Protein AF-A0A6V7J982-F1 (afdb_monomer_lite)

Structure (mmCIF, N/CA/C/O backbone):
data_AF-A0A6V7J982-F1
#
_entry.id   AF-A0A6V7J982-F1
#
loop_
_atom_site.group_PDB
_atom_site.id
_atom_site.type_symbol
_atom_site.label_atom_id
_atom_site.label_alt_id
_atom_site.label_comp_id
_atom_site.label_asym_id
_atom_site.label_entity_id
_atom_site.label_seq_id
_atom_site.pdbx_PDB_ins_code
_atom_site.Cartn_x
_atom_site.Cartn_y
_atom_site.Cartn_z
_atom_site.occupancy
_atom_site.B_iso_or_equiv
_atom_site.auth_seq_id
_atom_site.auth_comp_id
_atom_site.auth_asym_id
_atom_site.auth_atom_id
_atom_site.pdbx_PDB_model_num
ATOM 1 N N . THR A 1 1 ? 2.298 -12.647 7.679 1.00 50.31 1 THR A N 1
ATOM 2 C CA . THR A 1 1 ? 2.505 -11.189 7.639 1.00 50.31 1 THR A CA 1
ATOM 3 C C . THR A 1 1 ? 3.366 -10.910 6.435 1.00 50.31 1 THR A C 1
ATOM 5 O O . THR A 1 1 ? 4.428 -11.508 6.335 1.00 50.31 1 THR A O 1
ATOM 8 N N . SER A 1 2 ? 2.855 -10.167 5.456 1.00 58.09 2 SER A N 1
ATOM 9 C CA . SER A 1 2 ? 3.632 -9.819 4.268 1.00 58.09 2 SER A CA 1
ATOM 10 C C . SER A 1 2 ? 4.154 -8.399 4.435 1.00 58.09 2 SER A C 1
ATOM 12 O O . SER A 1 2 ? 3.464 -7.419 4.159 1.00 58.09 2 SER A O 1
ATOM 14 N N . ASP A 1 3 ? 5.372 -8.302 4.956 1.00 66.44 3 ASP A N 1
ATOM 15 C CA . ASP A 1 3 ? 6.064 -7.040 5.241 1.00 66.44 3 ASP A CA 1
ATOM 16 C C . ASP A 1 3 ? 6.946 -6.576 4.069 1.00 66.44 3 ASP A C 1
ATOM 18 O O . ASP A 1 3 ? 7.655 -5.577 4.176 1.00 66.44 3 ASP A O 1
ATOM 22 N N . VAL A 1 4 ? 6.890 -7.289 2.938 1.00 72.19 4 VAL A N 1
ATOM 23 C CA . VAL A 1 4 ? 7.746 -7.070 1.765 1.00 72.19 4 VAL A CA 1
ATOM 24 C C . VAL A 1 4 ? 7.509 -5.708 1.110 1.00 72.19 4 VAL A C 1
ATOM 26 O O . VAL A 1 4 ? 8.470 -5.000 0.831 1.00 72.19 4 VAL A O 1
ATOM 29 N N . LEU A 1 5 ? 6.248 -5.292 0.944 1.00 73.06 5 LEU A N 1
ATOM 30 C CA . LEU A 1 5 ? 5.914 -3.984 0.357 1.00 73.06 5 LEU A CA 1
ATOM 31 C C . LEU A 1 5 ? 6.046 -2.82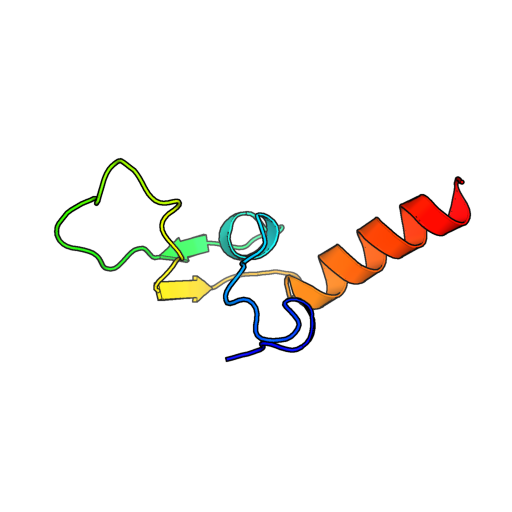7 1.347 1.00 73.06 5 LEU A C 1
ATOM 33 O O . LEU A 1 5 ? 6.183 -1.681 0.939 1.00 73.06 5 LEU A O 1
ATOM 37 N N . ASN A 1 6 ? 6.040 -3.122 2.648 1.00 72.56 6 ASN A N 1
ATOM 38 C CA . ASN A 1 6 ? 6.160 -2.109 3.693 1.00 72.56 6 ASN A CA 1
ATOM 39 C C . ASN A 1 6 ? 7.592 -1.978 4.225 1.00 72.56 6 ASN A C 1
ATOM 41 O O . ASN A 1 6 ? 7.817 -1.166 5.120 1.00 72.56 6 ASN A O 1
ATOM 45 N N . LEU A 1 7 ? 8.551 -2.766 3.717 1.00 80.50 7 LEU A N 1
ATOM 46 C CA . LEU A 1 7 ? 9.968 -2.755 4.111 1.00 80.50 7 LEU A CA 1
ATOM 47 C C . LEU A 1 7 ? 10.180 -2.788 5.640 1.00 80.50 7 LEU A C 1
ATOM 49 O O . LEU A 1 7 ? 11.087 -2.151 6.169 1.00 80.50 7 LEU A O 1
ATOM 53 N N . GLY A 1 8 ? 9.308 -3.494 6.369 1.00 73.31 8 GLY A N 1
ATOM 54 C CA . GLY A 1 8 ? 9.368 -3.589 7.834 1.00 73.31 8 GLY A CA 1
ATOM 55 C C . GLY A 1 8 ? 8.971 -2.318 8.602 1.00 73.31 8 GLY A C 1
ATOM 56 O O . GLY A 1 8 ? 9.135 -2.272 9.817 1.00 73.31 8 GLY A O 1
ATOM 57 N N . THR A 1 9 ? 8.415 -1.301 7.938 1.00 78.94 9 THR A N 1
ATOM 58 C CA . THR A 1 9 ? 7.957 -0.050 8.583 1.00 78.94 9 THR A CA 1
ATOM 59 C C . THR A 1 9 ? 6.667 -0.215 9.389 1.00 78.94 9 THR A C 1
ATOM 61 O O . THR A 1 9 ? 6.261 0.699 10.103 1.00 78.94 9 THR A O 1
ATOM 64 N N . GLY A 1 10 ? 5.984 -1.355 9.249 1.00 74.12 10 GLY A N 1
ATOM 65 C CA . GLY A 1 10 ? 4.661 -1.573 9.832 1.00 74.12 10 GLY A CA 1
ATOM 66 C C . GLY A 1 10 ? 3.552 -0.732 9.190 1.00 74.12 10 GLY A C 1
ATOM 67 O O . GLY A 1 10 ? 2.424 -0.757 9.683 1.00 74.12 10 GLY A O 1
ATOM 68 N N . SER A 1 11 ? 3.845 -0.014 8.097 1.00 75.06 11 SER A N 1
ATOM 69 C CA . SER A 1 11 ? 2.826 0.622 7.262 1.00 75.06 11 SER A CA 1
ATOM 70 C C . SER A 1 11 ? 1.885 -0.433 6.673 1.00 75.06 11 SER A C 1
ATOM 72 O O . SER A 1 11 ? 2.223 -1.615 6.584 1.00 75.06 11 SER A O 1
ATOM 74 N N . PHE A 1 12 ? 0.681 -0.020 6.297 1.00 79.69 12 PHE A N 1
ATOM 75 C CA . PHE A 1 12 ? -0.229 -0.859 5.534 1.00 79.69 12 PHE A CA 1
ATOM 76 C C . PHE A 1 12 ? -0.951 -0.022 4.489 1.00 79.69 12 PHE A C 1
ATOM 78 O O . PHE A 1 12 ? -1.223 1.162 4.679 1.00 79.69 12 PHE A O 1
ATOM 85 N N . THR A 1 13 ? -1.264 -0.660 3.370 1.00 79.88 13 THR A N 1
ATOM 86 C CA . THR A 1 13 ? -1.889 0.007 2.237 1.00 79.88 13 THR A CA 1
ATOM 87 C C . THR A 1 13 ? -3.398 0.103 2.368 1.00 79.88 13 THR A C 1
ATOM 89 O O . THR A 1 13 ? -4.049 -0.757 2.964 1.00 79.88 13 THR A O 1
ATOM 92 N N . TRP A 1 14 ? -3.979 1.126 1.745 1.00 83.56 14 TRP A N 1
ATOM 93 C CA . TRP A 1 14 ? -5.429 1.281 1.646 1.00 83.56 14 TRP A CA 1
ATOM 94 C C . TRP A 1 14 ? -6.091 0.108 0.901 1.00 83.56 14 TRP A C 1
ATOM 96 O O . TRP A 1 14 ? -7.186 -0.331 1.275 1.00 83.56 14 TRP A O 1
ATOM 106 N N . TRP A 1 15 ? -5.398 -0.453 -0.098 1.00 85.75 15 TRP A N 1
ATOM 107 C CA . TRP A 1 15 ? -5.872 -1.590 -0.897 1.00 85.75 15 TRP A CA 1
ATOM 108 C C . TRP A 1 15 ? -6.018 -2.881 -0.090 1.00 85.75 15 TRP A C 1
ATOM 110 O O . TRP A 1 15 ? -6.741 -3.778 -0.512 1.00 85.75 15 TRP A O 1
ATOM 120 N N . LEU A 1 16 ? -5.381 -2.965 1.083 1.00 82.69 16 LEU A N 1
ATOM 121 C CA . LEU A 1 16 ? -5.506 -4.106 1.985 1.00 82.69 16 LEU A CA 1
ATOM 122 C C . LEU A 1 16 ? -6.961 -4.298 2.418 1.00 82.69 16 LEU A C 1
ATOM 124 O O . LEU A 1 16 ? -7.445 -5.420 2.426 1.00 82.69 16 LEU A O 1
ATOM 128 N N . ALA A 1 17 ? -7.657 -3.213 2.764 1.00 83.88 17 ALA A N 1
ATOM 129 C CA . ALA A 1 17 ? -9.039 -3.268 3.240 1.00 83.88 17 ALA A CA 1
ATOM 130 C C . ALA A 1 17 ? -10.071 -3.029 2.128 1.00 83.88 17 ALA A C 1
ATOM 132 O O . ALA A 1 17 ? -11.184 -3.541 2.206 1.00 83.88 17 ALA A O 1
ATOM 133 N N . ASN A 1 18 ? -9.702 -2.255 1.104 1.00 85.00 18 ASN A N 1
ATOM 134 C CA . ASN A 1 18 ? -10.628 -1.751 0.085 1.00 85.00 18 ASN A CA 1
ATOM 135 C C . ASN A 1 18 ? -10.325 -2.276 -1.326 1.00 85.00 18 ASN A C 1
ATOM 137 O O . ASN A 1 18 ? -10.731 -1.678 -2.322 1.00 85.00 18 ASN A O 1
ATOM 141 N N . GLY A 1 19 ? -9.579 -3.374 -1.434 1.00 86.12 19 GLY A N 1
ATOM 142 C CA . GLY A 1 19 ? -9.342 -4.023 -2.716 1.00 86.12 19 GLY A CA 1
ATOM 143 C C . GLY A 1 19 ? -10.647 -4.480 -3.397 1.00 86.12 19 GLY A C 1
ATOM 144 O O . GLY A 1 19 ? -11.669 -4.693 -2.741 1.00 86.12 19 GLY A O 1
ATOM 145 N N . PRO A 1 20 ? -10.638 -4.668 -4.724 1.00 86.38 20 PRO A N 1
ATOM 146 C CA . PRO A 1 20 ? -11.791 -5.134 -5.481 1.00 86.38 20 PRO A CA 1
ATOM 147 C C . PRO A 1 20 ? -12.255 -6.512 -4.988 1.00 86.38 20 PRO A C 1
ATOM 149 O O . PRO A 1 20 ? -11.505 -7.491 -4.991 1.00 86.38 20 PRO A O 1
ATOM 152 N N . GLY A 1 21 ? -13.512 -6.571 -4.544 1.00 85.62 21 GLY A N 1
ATOM 153 C CA . GLY A 1 21 ? -14.138 -7.759 -3.952 1.00 85.62 21 GLY A CA 1
ATOM 154 C C . GLY A 1 21 ? -13.753 -8.035 -2.495 1.00 85.62 21 GLY A C 1
ATOM 155 O O . GLY A 1 21 ? -14.405 -8.850 -1.848 1.00 85.62 21 GLY A O 1
ATOM 156 N N . CYS A 1 22 ? -12.757 -7.336 -1.948 1.00 86.19 22 CYS A N 1
ATOM 157 C CA . CYS A 1 22 ? -12.317 -7.532 -0.574 1.00 86.19 22 CYS A CA 1
ATOM 158 C C . CYS A 1 22 ? -13.381 -7.081 0.433 1.00 86.19 22 CYS A C 1
ATOM 160 O O . CYS A 1 22 ? -13.991 -6.019 0.295 1.00 86.19 22 CYS A O 1
ATOM 162 N N . LYS A 1 23 ? -13.555 -7.874 1.489 1.00 86.31 23 LYS A N 1
ATOM 163 C CA . LYS A 1 23 ? -14.327 -7.535 2.684 1.00 86.31 23 LYS A CA 1
ATOM 164 C C . LYS A 1 23 ? -13.399 -7.556 3.887 1.00 86.31 23 LYS A C 1
ATOM 166 O O . LYS A 1 23 ? -12.891 -8.610 4.263 1.00 86.31 23 LYS A O 1
ATOM 171 N N . ALA A 1 24 ? -13.173 -6.382 4.461 1.00 83.31 24 ALA A N 1
ATOM 172 C CA . ALA A 1 24 ? -12.378 -6.216 5.664 1.00 83.31 24 ALA A CA 1
ATOM 173 C C . ALA A 1 24 ? -13.210 -6.520 6.917 1.00 83.31 24 ALA A C 1
ATOM 175 O O . ALA A 1 24 ? -14.293 -5.969 7.108 1.00 83.31 24 ALA A O 1
ATOM 176 N N . GLU A 1 25 ? -12.674 -7.373 7.783 1.00 81.81 25 GLU A N 1
ATOM 177 C CA . GLU A 1 25 ? -13.224 -7.689 9.094 1.00 81.81 25 GLU A CA 1
ATOM 178 C C . GLU A 1 25 ? -12.363 -7.043 10.183 1.00 81.81 25 GLU A C 1
ATOM 180 O O . GLU A 1 25 ? -11.151 -7.273 10.290 1.00 81.81 25 GLU A O 1
ATOM 185 N N . TYR A 1 26 ? -13.012 -6.231 11.014 1.00 77.62 26 TYR A N 1
ATOM 186 C CA . TYR A 1 26 ? -12.401 -5.507 12.122 1.00 77.62 26 TYR A CA 1
ATOM 187 C C . TYR A 1 26 ? -12.863 -6.147 13.433 1.00 77.62 26 TYR A C 1
ATOM 189 O O . TYR A 1 26 ? -13.964 -5.872 13.903 1.00 77.62 26 TYR A O 1
ATOM 197 N N . ASN A 1 27 ? -12.047 -7.024 14.020 1.00 66.06 27 ASN A N 1
ATOM 198 C CA . ASN A 1 27 ? -12.338 -7.628 15.324 1.00 66.06 27 ASN A CA 1
ATOM 199 C C . ASN A 1 27 ? -11.696 -6.785 16.437 1.00 66.06 27 ASN A C 1
ATOM 201 O O . ASN A 1 27 ? -10.689 -7.184 17.020 1.00 66.06 27 ASN A O 1
ATOM 205 N N . TYR A 1 28 ? -12.252 -5.600 16.712 1.00 68.75 28 TYR A N 1
ATOM 206 C CA . TYR A 1 28 ? -11.772 -4.721 17.787 1.00 68.75 28 TYR A CA 1
ATOM 207 C C . TYR A 1 28 ? -12.939 -4.196 18.628 1.00 68.75 28 TYR A C 1
ATOM 209 O O . TYR A 1 28 ? -13.935 -3.727 18.082 1.00 68.75 28 TYR A O 1
ATOM 217 N N . THR A 1 29 ? -12.804 -4.271 19.955 1.00 62.00 29 THR A N 1
ATOM 218 C CA . THR A 1 29 ? -13.841 -3.867 20.923 1.00 62.00 29 THR A CA 1
ATOM 219 C C . THR A 1 29 ? -13.820 -2.368 21.255 1.00 62.00 29 THR A C 1
ATOM 221 O O . THR A 1 29 ? -14.756 -1.883 21.872 1.00 62.00 29 THR A O 1
ATOM 224 N N . GLU A 1 30 ? -12.819 -1.603 20.808 1.00 58.62 30 GLU A N 1
ATOM 225 C CA . GLU A 1 30 ? -12.762 -0.147 21.002 1.00 58.62 30 GLU A CA 1
ATOM 226 C C . GLU A 1 30 ? -11.952 0.518 19.872 1.00 58.62 30 GLU A C 1
ATOM 228 O O . GLU A 1 30 ? -10.83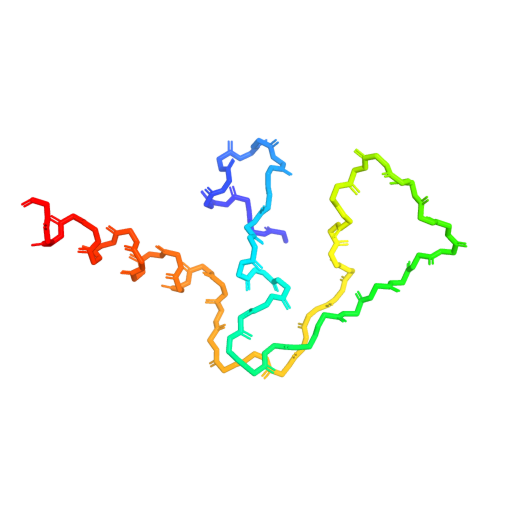5 0.078 19.582 1.00 58.62 30 GLU A O 1
ATOM 233 N N . PRO A 1 31 ? -12.483 1.554 19.193 1.00 58.50 31 PRO A N 1
ATOM 234 C CA . PRO A 1 31 ? -11.733 2.283 18.183 1.00 58.50 31 PRO A CA 1
ATOM 235 C C . PRO A 1 31 ? -10.782 3.274 18.865 1.00 58.50 31 PRO A C 1
ATOM 237 O O . PRO A 1 31 ? -11.208 4.310 19.372 1.00 58.50 31 PRO A O 1
ATOM 240 N N . GLU A 1 32 ? -9.477 2.997 18.836 1.00 58.78 32 GLU A N 1
ATOM 241 C CA . GLU A 1 32 ? -8.454 4.023 19.069 1.00 58.78 32 GLU A CA 1
ATOM 242 C C . GLU A 1 32 ? -8.557 5.067 17.943 1.00 58.78 32 GLU A C 1
ATOM 244 O O . GLU A 1 32 ? -7.952 4.932 16.879 1.00 58.78 32 GLU A O 1
ATOM 249 N N . LEU A 1 33 ? -9.373 6.099 18.177 1.00 59.44 33 LEU A N 1
ATOM 250 C CA . LEU A 1 33 ? -9.873 7.098 17.218 1.00 59.44 33 LEU A CA 1
ATOM 251 C C . LEU A 1 33 ? -8.784 7.892 16.456 1.00 59.44 33 LEU A C 1
ATOM 253 O O . LEU A 1 33 ? -9.103 8.728 15.616 1.00 59.44 33 LEU A O 1
ATOM 257 N N . LEU A 1 34 ? -7.503 7.663 16.759 1.00 59.06 34 LEU A N 1
ATOM 258 C CA . LEU A 1 34 ? -6.361 8.403 16.221 1.00 59.06 34 LEU A CA 1
ATOM 259 C C . LEU A 1 34 ? -5.426 7.567 15.338 1.00 59.06 34 LEU A C 1
ATOM 261 O O . LEU A 1 34 ? -4.459 8.116 14.806 1.00 59.06 34 LEU A O 1
ATOM 265 N N . ARG A 1 35 ? -5.675 6.263 15.157 1.00 62.66 35 ARG A N 1
ATOM 266 C CA . ARG A 1 35 ? -4.848 5.418 14.284 1.00 62.66 35 ARG A CA 1
ATOM 267 C C . ARG A 1 35 ? -5.694 4.734 13.216 1.00 62.66 35 ARG A C 1
ATOM 269 O O . ARG A 1 35 ? -6.755 4.203 13.538 1.00 62.66 35 ARG A O 1
ATOM 276 N N . PRO A 1 36 ? -5.242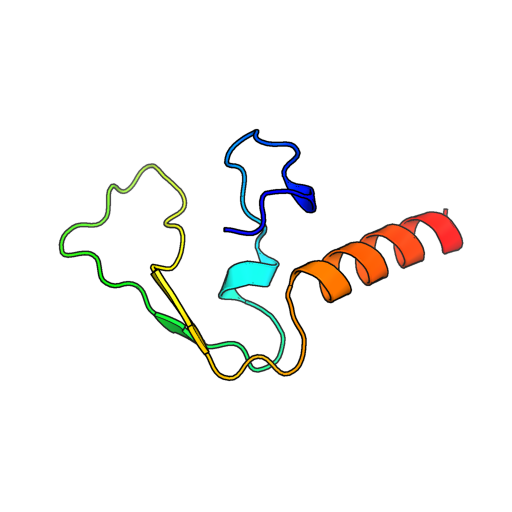 4.719 11.948 1.00 63.84 36 PRO A N 1
ATOM 277 C CA . PRO A 1 36 ? -5.927 3.957 10.920 1.00 63.84 36 PRO A CA 1
ATOM 278 C C . PRO A 1 36 ? -5.910 2.484 11.341 1.00 63.84 36 PRO A C 1
ATOM 280 O O . PRO A 1 36 ? -4.855 1.895 11.585 1.00 63.84 36 PRO A O 1
ATOM 283 N N . LEU A 1 37 ? -7.103 1.916 11.502 1.00 69.44 37 LEU A N 1
ATOM 284 C CA . LEU A 1 37 ? -7.273 0.580 12.051 1.00 69.44 37 LEU A CA 1
ATOM 285 C C . LEU A 1 37 ? -6.905 -0.443 10.975 1.00 69.44 37 LEU A C 1
ATOM 287 O O . LEU A 1 37 ? -7.522 -0.492 9.909 1.00 69.44 37 LEU A O 1
ATOM 291 N N . ARG A 1 38 ? -5.878 -1.253 11.238 1.00 74.56 38 ARG A N 1
ATOM 292 C CA . ARG A 1 38 ? -5.521 -2.370 10.361 1.00 74.56 38 ARG A CA 1
ATOM 293 C C . ARG A 1 38 ? -6.603 -3.448 10.495 1.00 74.56 38 ARG A C 1
ATOM 295 O O . ARG A 1 38 ? -6.907 -3.822 11.624 1.00 74.56 38 ARG A O 1
ATOM 302 N N . PRO A 1 39 ? -7.187 -3.960 9.399 1.00 75.31 39 PRO A N 1
ATOM 303 C CA . PRO A 1 39 ? -8.160 -5.044 9.490 1.00 75.31 39 PRO A CA 1
ATOM 304 C C . PRO A 1 39 ? -7.507 -6.317 10.038 1.00 75.31 39 PRO A C 1
ATOM 306 O O . PRO A 1 39 ? -6.346 -6.614 9.738 1.00 75.31 39 PRO A O 1
ATOM 309 N N . THR A 1 40 ? -8.260 -7.073 10.837 1.00 75.94 40 THR A N 1
ATOM 310 C CA . THR A 1 40 ? -7.789 -8.329 11.438 1.00 75.94 40 THR A CA 1
ATOM 311 C C . THR A 1 40 ? -7.799 -9.455 10.412 1.00 75.94 40 THR A C 1
ATOM 313 O O . THR A 1 40 ? -6.895 -10.289 10.389 1.00 75.94 40 THR A O 1
ATOM 316 N N . ASN A 1 41 ? -8.817 -9.466 9.551 1.00 75.75 41 ASN A N 1
ATOM 317 C CA . ASN A 1 41 ? -8.941 -10.407 8.450 1.00 75.75 41 ASN A CA 1
ATOM 318 C C . ASN A 1 41 ? -9.521 -9.700 7.223 1.00 75.75 41 ASN A C 1
ATOM 320 O O . ASN A 1 41 ? -10.278 -8.739 7.354 1.00 75.75 41 ASN A O 1
ATOM 324 N N . VAL A 1 42 ? -9.143 -10.149 6.031 1.00 83.12 42 VAL A N 1
ATOM 325 C CA . VAL A 1 42 ? -9.718 -9.666 4.777 1.00 83.12 42 VAL A CA 1
ATOM 326 C C . VAL A 1 42 ? -10.022 -10.881 3.918 1.00 83.12 42 VAL A C 1
ATOM 328 O O . VAL A 1 42 ? -9.129 -11.675 3.617 1.00 83.12 42 VAL A O 1
ATOM 331 N N . THR A 1 43 ? -11.283 -11.026 3.522 1.00 84.31 43 THR A N 1
ATOM 332 C CA . THR A 1 43 ? -11.765 -12.171 2.741 1.00 84.31 43 THR A CA 1
ATOM 333 C C . THR A 1 43 ? -12.442 -11.718 1.452 1.00 84.31 43 THR A C 1
ATOM 335 O O . THR A 1 43 ? -12.777 -10.548 1.282 1.00 84.31 43 THR A O 1
ATOM 338 N N . GLY A 1 44 ? -12.622 -12.637 0.500 1.00 82.75 44 GLY A N 1
ATOM 339 C CA . GLY A 1 44 ? -13.367 -12.369 -0.737 1.00 82.75 44 GLY A CA 1
ATOM 340 C C . GLY A 1 44 ? -12.644 -11.508 -1.780 1.00 82.75 44 GLY A C 1
ATOM 341 O O . GLY A 1 44 ? -13.229 -11.208 -2.816 1.00 82.75 44 GLY A O 1
ATOM 342 N N . CYS A 1 45 ? -11.383 -11.139 -1.550 1.00 85.75 45 CYS A N 1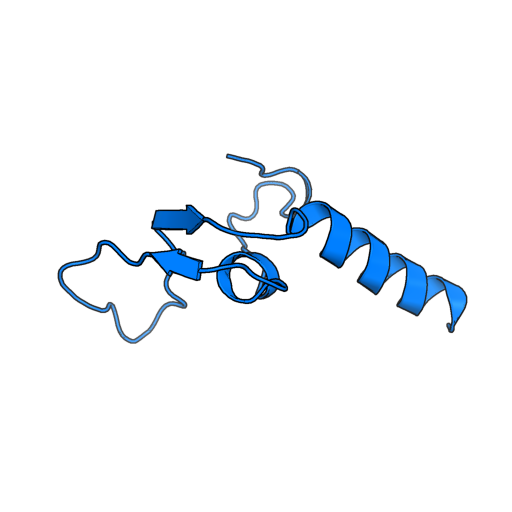
ATOM 343 C CA . CYS A 1 45 ? -10.586 -10.390 -2.517 1.00 85.75 45 CYS A CA 1
ATOM 344 C C . CYS A 1 45 ? -10.473 -11.123 -3.859 1.00 85.75 45 CYS A C 1
ATOM 346 O O . CYS A 1 45 ? -10.105 -12.297 -3.897 1.00 85.75 45 CYS A O 1
ATOM 348 N N . VAL A 1 46 ? -10.715 -10.407 -4.961 1.00 87.38 46 VAL A N 1
ATOM 349 C CA . VAL A 1 46 ? -10.451 -10.924 -6.317 1.00 87.38 46 VAL A CA 1
ATOM 350 C C . VAL A 1 46 ? -8.946 -11.048 -6.555 1.00 87.38 46 VAL A C 1
ATOM 352 O O . VAL A 1 46 ? -8.488 -11.977 -7.214 1.00 87.38 46 VAL A O 1
ATOM 355 N N . LEU A 1 47 ? -8.174 -10.111 -6.004 1.00 86.31 47 LEU A N 1
ATOM 356 C CA . LEU A 1 47 ? -6.728 -10.045 -6.152 1.00 86.31 47 LEU A CA 1
ATOM 357 C C . LEU A 1 47 ? -6.081 -9.611 -4.834 1.00 86.31 47 LEU A C 1
ATOM 359 O O . LEU A 1 47 ? -6.642 -8.794 -4.104 1.00 86.31 47 LEU A O 1
ATOM 363 N N . ASN A 1 48 ? -4.889 -10.137 -4.546 1.00 86.44 48 ASN A N 1
ATOM 364 C CA . ASN A 1 48 ? -4.108 -9.712 -3.386 1.00 86.44 48 ASN A CA 1
ATOM 365 C C . ASN A 1 48 ? -3.699 -8.241 -3.522 1.00 86.44 48 ASN A C 1
ATOM 367 O O . ASN A 1 48 ? -3.302 -7.800 -4.603 1.00 86.44 48 ASN A O 1
ATOM 371 N N . TYR A 1 49 ? -3.734 -7.507 -2.406 1.00 85.62 49 TYR A N 1
ATOM 372 C CA . TYR A 1 49 ? -3.369 -6.088 -2.366 1.00 85.62 49 TYR A CA 1
ATOM 373 C C . TYR A 1 49 ? -1.964 -5.829 -2.926 1.00 85.62 49 TYR A C 1
ATOM 375 O O . TYR A 1 49 ? -1.766 -4.858 -3.644 1.00 85.62 49 TYR A O 1
ATOM 383 N N . GLU A 1 50 ? -1.023 -6.746 -2.685 1.00 86.88 50 GLU A N 1
ATOM 384 C CA . GLU A 1 50 ? 0.358 -6.688 -3.174 1.00 86.88 50 GLU A CA 1
ATOM 385 C C . GLU A 1 50 ? 0.429 -6.510 -4.696 1.00 86.88 50 GLU A C 1
ATOM 387 O O . GLU A 1 50 ? 1.199 -5.702 -5.209 1.00 86.88 50 GLU A O 1
ATOM 392 N N . VAL A 1 51 ? -0.422 -7.231 -5.430 1.00 89.00 51 VAL A N 1
ATOM 393 C CA . VAL A 1 51 ? -0.455 -7.169 -6.894 1.00 89.00 51 VAL A CA 1
ATOM 394 C C . VAL A 1 51 ? -1.062 -5.849 -7.359 1.00 89.00 51 VAL A C 1
ATOM 396 O O . VAL A 1 51 ? -0.573 -5.252 -8.313 1.00 89.00 51 VAL A O 1
ATOM 399 N N . ILE A 1 52 ? -2.100 -5.364 -6.674 1.00 89.19 52 ILE A N 1
ATOM 400 C CA . ILE A 1 52 ? -2.746 -4.083 -6.994 1.00 89.19 52 ILE A CA 1
ATOM 401 C C . ILE A 1 52 ? -1.751 -2.935 -6.837 1.00 89.19 52 ILE A C 1
ATOM 403 O O . ILE A 1 52 ? -1.686 -2.059 -7.696 1.00 89.19 52 ILE A O 1
ATOM 407 N N . GLU A 1 53 ? -0.948 -2.955 -5.777 1.00 88.81 53 GLU A N 1
ATOM 408 C CA . GLU A 1 53 ? 0.070 -1.933 -5.546 1.00 88.81 53 GLU A CA 1
ATOM 409 C C . GLU A 1 53 ? 1.160 -1.948 -6.609 1.00 88.81 53 GLU A C 1
ATOM 411 O O . GLU A 1 53 ? 1.506 -0.893 -7.139 1.00 88.81 53 GLU A O 1
ATOM 416 N N . VAL A 1 54 ? 1.652 -3.132 -6.982 1.00 90.75 54 VAL A N 1
ATOM 417 C CA . VAL A 1 54 ?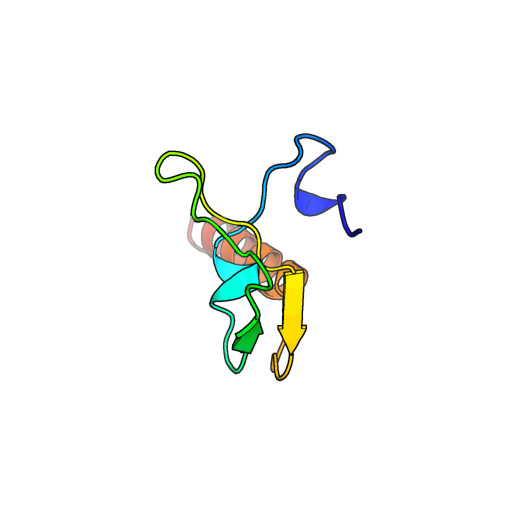 2.636 -3.269 -8.063 1.00 90.75 54 VAL A CA 1
ATOM 418 C C . VAL A 1 54 ? 2.056 -2.785 -9.395 1.00 90.75 54 VAL A C 1
ATOM 420 O O . VAL A 1 54 ? 2.736 -2.081 -10.142 1.00 90.75 54 VAL A O 1
ATOM 423 N N . LEU A 1 55 ? 0.795 -3.100 -9.698 1.00 91.56 55 LEU A N 1
ATOM 424 C CA . LEU A 1 55 ? 0.122 -2.618 -10.908 1.00 91.56 55 LEU A CA 1
ATOM 425 C C . LEU A 1 55 ? -0.071 -1.100 -10.894 1.00 91.56 55 LEU A C 1
ATOM 427 O O . LEU A 1 55 ? 0.177 -0.440 -11.901 1.00 91.56 55 LEU A O 1
ATOM 431 N N . HIS A 1 56 ? -0.468 -0.527 -9.761 1.00 89.81 56 HIS A N 1
ATOM 432 C CA . HIS A 1 56 ? -0.624 0.917 -9.631 1.00 89.81 56 HIS A CA 1
ATOM 433 C C . HIS A 1 56 ? 0.724 1.637 -9.781 1.00 89.81 56 HIS A C 1
ATOM 435 O O . HIS A 1 56 ? 0.828 2.571 -10.574 1.00 89.81 56 HIS A O 1
ATOM 441 N N . ALA A 1 57 ? 1.769 1.170 -9.092 1.00 90.62 57 ALA A N 1
ATOM 442 C CA . ALA A 1 57 ? 3.111 1.737 -9.193 1.00 90.62 57 ALA A CA 1
ATOM 443 C C . ALA A 1 57 ? 3.687 1.598 -10.612 1.00 90.62 57 ALA A C 1
ATOM 445 O O . ALA A 1 57 ? 4.190 2.568 -11.169 1.00 90.62 57 ALA A O 1
ATOM 446 N N . SER A 1 58 ? 3.555 0.425 -11.238 1.00 94.56 58 SER A N 1
ATOM 447 C CA . SER A 1 58 ? 4.010 0.218 -12.620 1.00 94.56 58 SER A CA 1
ATOM 448 C C . SER A 1 58 ? 3.249 1.087 -13.617 1.00 94.56 58 SER A C 1
ATOM 450 O O . SER A 1 58 ? 3.872 1.657 -14.505 1.00 94.56 58 SER A O 1
ATOM 452 N N . THR A 1 59 ? 1.938 1.266 -13.441 1.00 95.25 59 THR A N 1
ATOM 453 C CA . THR A 1 59 ? 1.134 2.191 -14.254 1.00 95.25 59 THR A CA 1
ATOM 454 C C . THR A 1 59 ? 1.670 3.616 -14.134 1.00 95.25 59 THR A C 1
ATOM 456 O O . THR A 1 59 ? 1.899 4.261 -15.150 1.00 95.25 59 THR A O 1
ATOM 459 N N . GLN A 1 60 ? 1.958 4.092 -12.918 1.00 93.69 60 GLN A N 1
ATOM 460 C CA . GLN A 1 60 ? 2.571 5.411 -12.728 1.00 93.69 60 GLN A CA 1
ATOM 461 C C . GLN A 1 60 ? 3.940 5.519 -13.407 1.00 93.69 60 GLN A C 1
ATOM 463 O O . GLN A 1 60 ? 4.206 6.531 -14.037 1.00 93.69 60 GLN A O 1
ATOM 468 N N . CYS A 1 61 ? 4.783 4.486 -13.339 1.00 94.69 61 CYS A N 1
ATOM 469 C CA . CYS A 1 61 ? 6.073 4.482 -14.036 1.00 94.69 61 CYS A CA 1
ATOM 470 C C . CYS A 1 61 ? 5.935 4.465 -15.565 1.00 94.69 61 CYS A C 1
ATOM 472 O O . CYS A 1 61 ? 6.769 5.041 -16.254 1.00 94.69 61 CYS A O 1
ATOM 474 N N . LEU A 1 62 ? 4.922 3.780 -16.099 1.00 94.88 62 LEU A N 1
ATOM 475 C CA . LEU A 1 62 ? 4.683 3.679 -17.541 1.00 94.88 62 LEU A CA 1
ATOM 476 C C . LEU A 1 62 ? 4.093 4.965 -18.129 1.00 94.88 62 LEU A C 1
ATOM 478 O O . LEU A 1 62 ? 4.354 5.270 -19.289 1.00 94.88 62 LEU A O 1
ATOM 482 N N . LEU A 1 63 ? 3.283 5.685 -17.349 1.00 92.50 63 LEU A N 1
ATOM 483 C CA . LEU A 1 63 ? 2.679 6.963 -17.736 1.00 92.50 63 LEU A CA 1
ATOM 484 C C 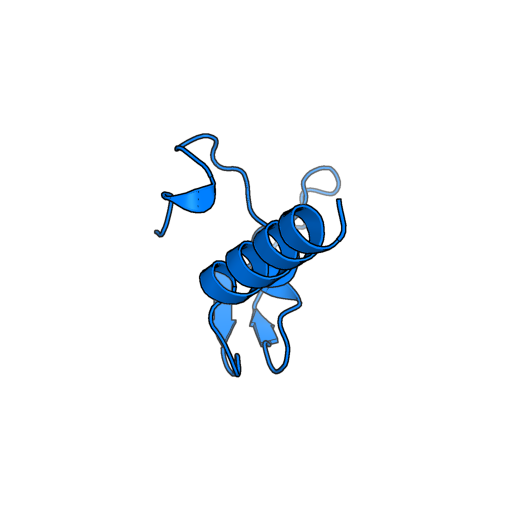. LEU A 1 63 ? 3.478 8.192 -17.260 1.00 92.50 63 LEU A C 1
ATOM 486 O O . LEU A 1 63 ? 2.977 9.308 -17.392 1.00 92.50 63 LEU A O 1
ATOM 490 N N . ALA A 1 64 ? 4.667 7.985 -16.684 1.00 65.44 64 ALA A N 1
ATOM 491 C CA . ALA A 1 64 ? 5.532 9.046 -16.168 1.00 65.44 64 ALA A CA 1
ATOM 492 C C . ALA A 1 64 ? 6.098 9.954 -17.269 1.00 65.44 64 ALA A C 1
ATOM 494 O O . ALA A 1 64 ? 6.404 9.448 -18.374 1.00 65.44 64 ALA A O 1
#

Radius of gyration: 13.35 Å; chains: 1; bounding box: 24×21×39 Å

InterPro domains:
  IPR008516 Na,K-Atpase Interacting protein [PF05640] (2-64)
  IPR008516 Na,K-Atpase Interacting protein [PTHR13084] (3-64)

Sequence (64 aa):
TSDVLNLGTGSFTWWLANGPGCKAEYNYTEPELLRPLRPTNVTGCVLNYEVIEVLHASTQCLLA

Secondary structure (DSSP, 8-state):
---TTTTTS----THHHHSTT-EEE---SS--TTSPPPPSEEE--SS-HHHHHHHHHHHHHH--

pLDDT: mean 78.85, std 11.24, range [50.31, 95.25]

Foldseek 3Di:
DPCPVVVPVPDDDPCQPVPVQKHFAAPDPDDPVPDDGDGPDIDRHPDHSVVVVVVVVVVVVVVD

Organism: NCBI:txid1563983